Protein AF-A0A2V1NCQ3-F1 (afdb_monomer)

Sequence (64 aa):
MSVFGIERQDAGVPRDRLLVCAGEDGALRSTGGLERTAPHGLEAISRAGTVVVPAWRSITAPPP

pLDDT: mean 74.34, std 13.33, range [38.94, 88.81]

Radius of gyration: 13.8 Å; Cα contacts (8 Å, |Δi|>4): 41; chains: 1; bounding box: 21×29×38 Å

Mean predicted aligned error: 9.49 Å

Nearest PDB structures (foldseek):
  3ewn-assembly1_A  TM=7.988E-01  e=2.567E+00  Pseudomonas syringae pv. tomato
  7s78-assembly1_P  TM=3.175E-01  e=9.377E+00  Human adenovirus 5

Structure (mmCIF, N/CA/C/O backbone):
data_AF-A0A2V1NCQ3-F1
#
_entry.id   AF-A0A2V1NCQ3-F1
#
loop_
_atom_site.group_PDB
_atom_site.id
_atom_site.type_symbol
_atom_site.label_atom_id
_atom_site.label_alt_id
_atom_site.label_comp_id
_atom_site.label_asym_id
_atom_site.label_entity_id
_atom_site.label_seq_id
_atom_site.pdbx_PDB_ins_code
_atom_site.Cartn_x
_atom_site.Cartn_y
_atom_site.Cartn_z
_atom_site.occupancy
_atom_site.B_iso_or_equiv
_atom_site.auth_seq_id
_atom_site.auth_comp_id
_atom_site.auth_asym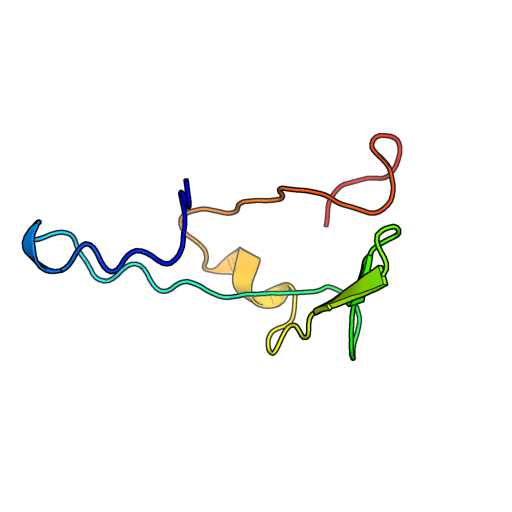_id
_atom_site.auth_atom_id
_atom_site.pdbx_PDB_model_num
ATOM 1 N N . MET A 1 1 ? -3.233 18.053 1.639 1.00 38.94 1 MET A N 1
ATOM 2 C CA . MET A 1 1 ? -4.184 17.527 2.641 1.00 38.94 1 MET A CA 1
ATOM 3 C C . MET A 1 1 ? -3.995 16.017 2.694 1.00 38.94 1 MET A C 1
ATOM 5 O O . MET A 1 1 ? -4.222 15.375 1.679 1.00 38.94 1 MET A O 1
ATOM 9 N N . SER A 1 2 ? -3.469 15.468 3.795 1.00 43.19 2 SER A N 1
ATOM 10 C CA . SER A 1 2 ? -3.271 14.016 3.948 1.00 43.19 2 SER A CA 1
ATOM 11 C C . SER A 1 2 ? -4.413 13.430 4.773 1.00 43.19 2 SER A C 1
ATOM 13 O O . SER A 1 2 ? -4.703 13.946 5.849 1.00 43.19 2 SER A O 1
ATOM 15 N N . VAL A 1 3 ? -5.071 12.387 4.264 1.00 58.34 3 VAL A N 1
ATOM 16 C CA . VAL A 1 3 ? -6.170 11.685 4.960 1.00 58.34 3 VAL A CA 1
ATOM 17 C C . VAL A 1 3 ? -5.632 10.552 5.846 1.00 58.34 3 VAL A C 1
ATOM 19 O O . VAL A 1 3 ? -6.240 10.223 6.858 1.00 58.34 3 VAL A O 1
ATOM 22 N N . PHE A 1 4 ? -4.448 10.019 5.524 1.00 56.44 4 PHE A N 1
ATOM 23 C CA . PHE A 1 4 ? -3.783 8.935 6.253 1.00 56.44 4 PHE A CA 1
ATOM 24 C C . PHE A 1 4 ? -2.374 9.373 6.693 1.00 56.44 4 PHE A C 1
ATOM 26 O O . PHE A 1 4 ? -1.719 10.146 5.992 1.00 56.44 4 PHE A O 1
ATOM 33 N N . GLY A 1 5 ? -1.916 8.924 7.866 1.00 48.94 5 GLY A N 1
ATOM 34 C CA . GLY A 1 5 ? -0.601 9.281 8.429 1.00 48.94 5 GLY A CA 1
ATOM 35 C C . GLY A 1 5 ? -0.575 10.515 9.343 1.00 48.94 5 GLY A C 1
ATOM 36 O O . GLY A 1 5 ? 0.485 10.862 9.849 1.00 48.94 5 GLY A O 1
ATOM 37 N N . ILE A 1 6 ? -1.721 11.163 9.586 1.00 50.16 6 ILE A N 1
ATOM 38 C CA . ILE A 1 6 ? -1.861 12.122 10.689 1.00 50.16 6 ILE A CA 1
ATOM 39 C C . ILE A 1 6 ? -2.175 11.316 11.949 1.00 50.16 6 ILE A C 1
ATOM 41 O O . ILE A 1 6 ? -3.249 10.721 12.058 1.00 50.16 6 ILE A O 1
ATOM 45 N N . GLU A 1 7 ? -1.235 11.288 12.884 1.00 52.84 7 GLU A N 1
ATOM 46 C CA . GLU A 1 7 ? -1.418 10.696 14.205 1.00 52.84 7 GLU A CA 1
ATOM 47 C C . GLU A 1 7 ? -2.474 11.517 14.968 1.00 52.84 7 GLU A C 1
ATOM 49 O O . GLU A 1 7 ? -2.207 12.608 15.463 1.00 52.84 7 GLU A O 1
ATOM 54 N N . ARG A 1 8 ? -3.724 11.033 15.013 1.00 58.41 8 ARG A N 1
ATOM 55 C CA . ARG A 1 8 ? -4.845 11.665 15.746 1.00 58.41 8 ARG A CA 1
ATOM 56 C C . ARG A 1 8 ? -4.842 11.276 17.227 1.00 58.41 8 ARG A C 1
ATOM 58 O O . ARG A 1 8 ? -5.869 10.918 17.798 1.00 58.41 8 ARG A O 1
ATOM 65 N N . GLN A 1 9 ? -3.667 11.319 17.835 1.00 53.69 9 GLN A N 1
ATOM 66 C CA . GLN A 1 9 ? -3.439 10.900 19.215 1.00 53.69 9 GLN A CA 1
ATOM 67 C C . GLN A 1 9 ? -4.173 11.754 20.255 1.00 53.69 9 GLN A C 1
ATOM 69 O O . GLN A 1 9 ? -4.599 11.221 21.276 1.00 53.69 9 GLN A O 1
ATOM 74 N N . ASP A 1 10 ? -4.461 13.019 19.942 1.00 51.66 10 ASP A N 1
ATOM 75 C CA . ASP A 1 10 ? -5.241 13.907 20.816 1.00 51.66 10 ASP A CA 1
ATOM 76 C C . ASP A 1 10 ? -6.761 13.628 20.807 1.00 51.66 10 ASP A C 1
ATOM 78 O O . ASP A 1 10 ? -7.508 14.267 21.544 1.00 51.66 10 ASP A O 1
ATOM 82 N N . ALA A 1 11 ? -7.250 12.684 19.985 1.00 58.97 11 ALA A N 1
ATOM 83 C CA . ALA A 1 11 ? -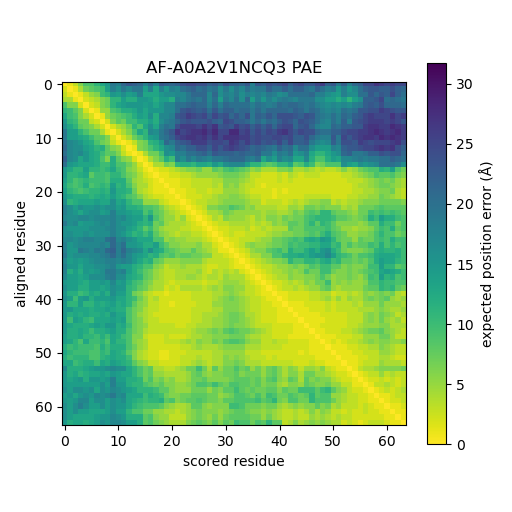8.687 12.422 19.809 1.00 58.97 11 ALA A CA 1
ATOM 84 C C . ALA A 1 11 ? -9.226 11.183 20.558 1.00 58.97 11 ALA A C 1
ATOM 86 O O . ALA A 1 11 ? -10.415 10.888 20.449 1.00 58.97 11 ALA A O 1
ATOM 87 N N . GLY A 1 12 ? -8.390 10.441 21.299 1.00 49.25 12 GLY A N 1
ATOM 88 C CA . GLY A 1 12 ? -8.838 9.314 22.141 1.00 49.25 12 GLY A CA 1
ATOM 89 C C . GLY A 1 12 ? -9.339 8.065 21.392 1.00 49.25 12 GLY A C 1
ATOM 90 O O . GLY A 1 12 ? -10.042 7.242 21.976 1.00 49.25 12 GLY A O 1
ATOM 91 N N . VAL A 1 13 ? -9.003 7.915 20.108 1.00 55.59 13 VAL A N 1
ATOM 92 C CA . VAL A 1 13 ? -9.451 6.807 19.240 1.00 55.59 13 VAL A CA 1
ATOM 93 C C . VAL A 1 13 ? -8.538 5.573 19.418 1.00 55.59 13 VAL A C 1
ATOM 95 O O . VAL A 1 13 ? -7.337 5.751 19.642 1.00 55.59 13 VAL A O 1
ATOM 98 N N . PRO A 1 14 ? -9.057 4.325 19.339 1.00 54.72 14 PRO A N 1
ATOM 99 C CA . PRO A 1 14 ? -8.241 3.109 19.403 1.00 54.72 14 PRO A CA 1
ATOM 100 C C . PRO A 1 14 ? -7.070 3.121 18.409 1.00 54.72 14 PRO A C 1
ATOM 102 O O . PRO A 1 14 ? -7.133 3.769 17.367 1.00 54.72 14 PRO A O 1
ATOM 105 N N . ARG A 1 15 ? -5.989 2.392 18.724 1.00 58.78 15 ARG A N 1
ATOM 106 C CA . ARG A 1 15 ? -4.797 2.306 17.862 1.00 58.78 15 ARG A CA 1
ATOM 107 C C . ARG A 1 15 ? -5.137 1.666 16.512 1.00 58.78 15 ARG A C 1
ATOM 109 O O . ARG A 1 15 ? -5.064 0.446 16.380 1.00 58.78 15 ARG A O 1
ATOM 116 N N . ASP A 1 16 ? -5.416 2.474 15.500 1.00 63.16 16 ASP A N 1
ATOM 117 C CA . ASP A 1 16 ? -5.497 1.990 14.125 1.00 63.16 16 ASP A CA 1
ATOM 118 C C . ASP A 1 16 ? -4.082 1.744 13.595 1.00 63.16 16 ASP A C 1
ATOM 120 O O . ASP A 1 16 ? -3.286 2.661 13.380 1.00 63.16 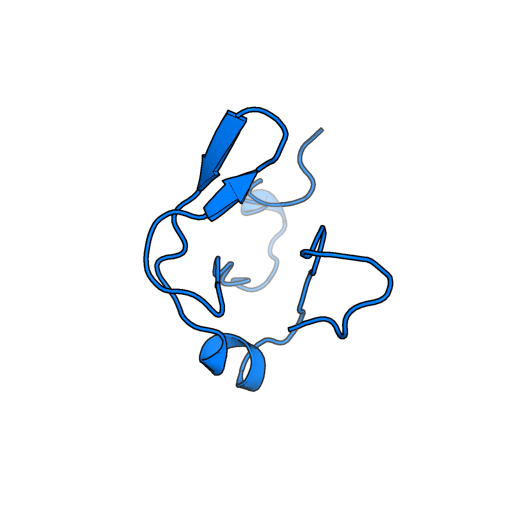16 ASP A O 1
ATOM 124 N N . ARG A 1 17 ? -3.735 0.467 13.413 1.00 75.50 17 ARG A N 1
ATOM 125 C CA . ARG A 1 17 ? -2.459 0.078 12.810 1.00 75.50 17 ARG A CA 1
ATOM 126 C C . ARG A 1 17 ? -2.557 0.217 11.293 1.00 75.50 17 ARG A C 1
ATOM 128 O O . ARG A 1 17 ? -3.197 -0.601 10.638 1.00 75.50 17 ARG A O 1
ATOM 135 N N . LEU A 1 18 ? -1.864 1.207 10.735 1.00 80.38 18 LEU A N 1
ATOM 136 C CA . LEU A 1 18 ? -1.723 1.363 9.288 1.00 80.38 18 LEU A CA 1
ATOM 137 C C . LEU A 1 18 ? -0.622 0.438 8.751 1.00 80.38 18 LEU A C 1
ATOM 139 O O . LEU A 1 18 ? 0.515 0.485 9.217 1.00 80.38 18 LEU A O 1
ATOM 143 N N . LEU A 1 19 ? -0.957 -0.381 7.753 1.00 83.69 19 LEU A N 1
ATOM 144 C CA . LEU A 1 19 ? -0.015 -1.247 7.042 1.00 83.69 19 LEU A CA 1
ATOM 145 C C . LEU A 1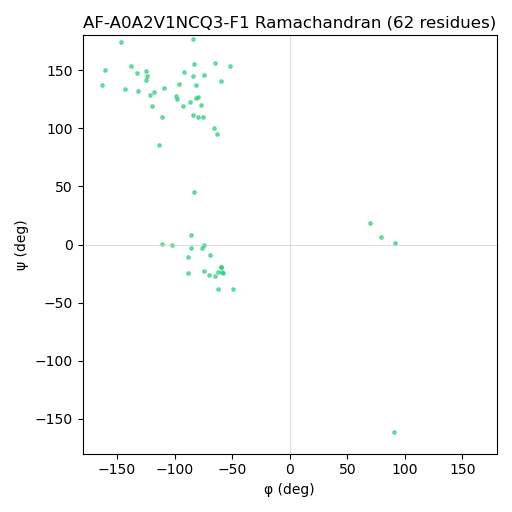 19 ? -0.018 -0.905 5.552 1.00 83.69 19 LEU A C 1
ATOM 147 O O . LEU A 1 19 ? -1.077 -0.875 4.928 1.00 83.69 19 LEU A O 1
ATOM 151 N N . VAL A 1 20 ? 1.166 -0.682 4.979 1.00 85.69 20 VAL A N 1
ATOM 152 C CA . VAL A 1 20 ? 1.345 -0.536 3.527 1.00 85.69 20 VAL A CA 1
ATOM 153 C C . VAL A 1 20 ? 1.682 -1.906 2.956 1.00 85.69 20 VAL A C 1
ATOM 155 O O . VAL A 1 20 ? 2.686 -2.498 3.352 1.00 85.69 20 VAL A O 1
ATOM 158 N N . CYS A 1 21 ? 0.830 -2.403 2.059 1.00 86.69 21 CYS A N 1
ATOM 159 C CA . CYS A 1 21 ? 0.927 -3.758 1.522 1.00 86.69 21 CYS A CA 1
ATOM 160 C C . CYS A 1 21 ? 0.987 -3.755 -0.010 1.00 86.69 21 CYS A C 1
ATOM 162 O O . CYS A 1 21 ? 0.399 -2.875 -0.642 1.00 86.69 21 CYS A O 1
ATOM 164 N N . ALA A 1 22 ? 1.665 -4.741 -0.596 1.00 86.62 22 ALA A N 1
ATOM 165 C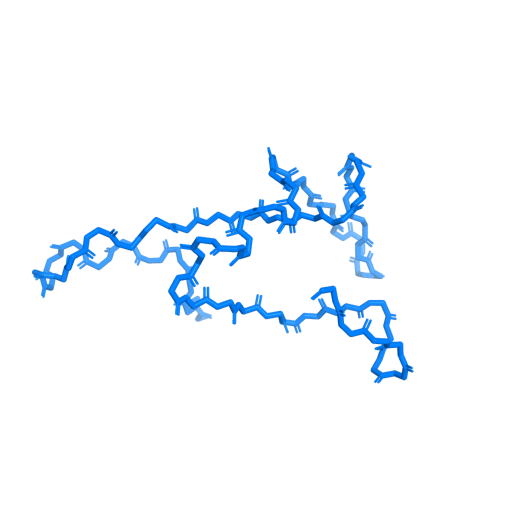 CA . ALA A 1 22 ? 1.695 -4.982 -2.038 1.00 86.62 22 ALA A CA 1
ATOM 166 C C . ALA A 1 22 ? 1.576 -6.479 -2.341 1.00 86.62 22 ALA A C 1
ATOM 168 O O . ALA A 1 22 ? 1.937 -7.312 -1.517 1.00 86.62 22 ALA 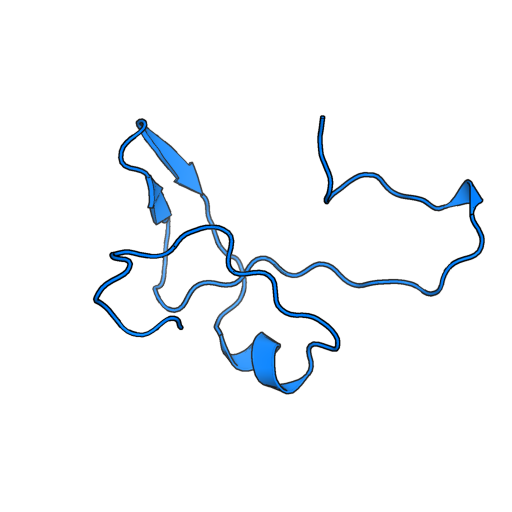A O 1
ATOM 169 N N . GLY A 1 23 ? 1.065 -6.816 -3.527 1.00 82.50 23 GLY A N 1
ATOM 170 C CA . GLY A 1 23 ? 1.055 -8.199 -4.026 1.00 82.50 23 GLY A CA 1
ATOM 171 C C . GLY A 1 23 ? 2.345 -8.608 -4.740 1.00 82.50 23 GLY A C 1
ATOM 172 O O . GLY A 1 23 ? 2.453 -9.742 -5.189 1.00 82.50 23 GLY A O 1
ATOM 173 N N . GLU A 1 24 ? 3.290 -7.681 -4.880 1.00 81.25 24 GLU A N 1
ATOM 174 C CA . GLU A 1 24 ? 4.550 -7.854 -5.598 1.00 81.25 24 GLU A CA 1
ATOM 175 C C . GLU A 1 24 ? 5.699 -7.512 -4.649 1.00 81.25 24 GLU A C 1
ATOM 177 O O . GLU A 1 24 ? 5.594 -6.557 -3.873 1.00 81.25 24 GLU A O 1
ATOM 182 N N . ASP A 1 25 ? 6.794 -8.266 -4.733 1.00 75.62 25 ASP A N 1
ATOM 183 C CA . ASP A 1 25 ? 8.006 -7.965 -3.981 1.00 75.62 25 ASP A CA 1
ATOM 184 C C . ASP A 1 25 ? 8.758 -6.775 -4.587 1.00 75.62 25 ASP A C 1
ATOM 186 O O . ASP A 1 25 ? 8.845 -6.601 -5.805 1.00 75.62 25 ASP A O 1
ATOM 190 N N . GLY A 1 26 ? 9.386 -5.985 -3.717 1.00 75.50 26 GLY A N 1
ATOM 191 C CA . GLY A 1 26 ? 10.246 -4.879 -4.117 1.00 75.50 26 GLY A CA 1
ATOM 192 C C . GLY A 1 26 ? 9.515 -3.547 -4.264 1.00 75.50 26 GLY A C 1
ATOM 193 O O . GLY A 1 26 ? 8.471 -3.292 -3.663 1.00 75.50 26 GLY A O 1
ATOM 194 N N . ALA A 1 27 ? 10.148 -2.627 -4.986 1.00 77.19 27 ALA A N 1
ATOM 195 C CA . ALA A 1 27 ? 9.694 -1.251 -5.051 1.00 77.19 27 ALA A CA 1
ATOM 196 C C . ALA A 1 27 ? 8.643 -1.054 -6.156 1.00 77.19 27 ALA A C 1
ATOM 198 O O . ALA A 1 27 ? 8.897 -1.292 -7.335 1.00 77.19 27 ALA A O 1
ATOM 199 N N . LEU A 1 28 ? 7.465 -0.566 -5.772 1.00 77.12 28 LEU A N 1
ATOM 200 C CA . LEU A 1 28 ? 6.382 -0.194 -6.671 1.00 77.12 28 LEU A CA 1
ATOM 201 C C . LEU A 1 28 ? 6.690 1.148 -7.329 1.00 77.12 28 LEU A C 1
ATOM 203 O O . LEU A 1 28 ? 6.806 2.174 -6.654 1.00 77.12 28 LEU A O 1
ATOM 207 N N . ARG A 1 29 ? 6.762 1.159 -8.659 1.00 77.12 29 ARG A N 1
ATOM 208 C CA . ARG A 1 29 ? 6.946 2.384 -9.440 1.00 77.12 29 ARG A CA 1
ATOM 209 C C . ARG A 1 29 ? 5.615 2.882 -9.973 1.00 77.12 29 ARG A C 1
ATOM 211 O O . ARG A 1 29 ? 4.892 2.167 -10.659 1.00 77.12 29 ARG A O 1
ATOM 218 N N . SER A 1 30 ? 5.306 4.133 -9.670 1.00 71.88 30 SER A N 1
ATOM 219 C CA . SER A 1 30 ? 4.178 4.834 -10.277 1.00 71.88 30 SER A CA 1
ATOM 220 C C . SER A 1 30 ? 4.570 5.423 -11.632 1.00 71.88 30 SER A C 1
ATOM 222 O O . SER A 1 30 ? 5.728 5.767 -11.872 1.00 71.88 30 SER A O 1
ATOM 224 N N . THR A 1 31 ?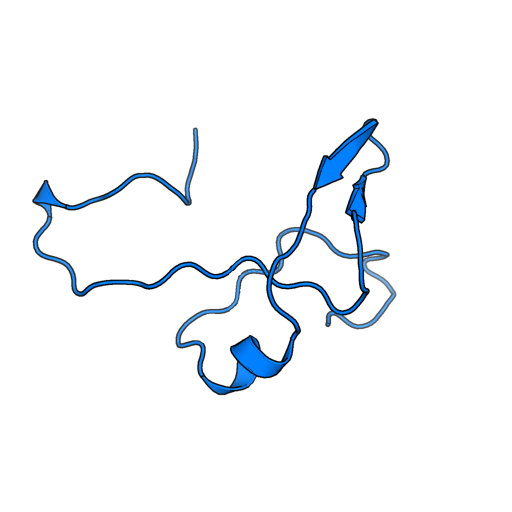 3.579 5.632 -12.496 1.00 71.62 31 THR A N 1
ATOM 225 C CA . THR A 1 31 ? 3.740 6.333 -13.781 1.00 71.62 31 THR A CA 1
ATOM 226 C C . THR A 1 31 ? 4.244 7.773 -13.631 1.00 71.62 31 THR A C 1
ATOM 228 O O . THR A 1 31 ? 4.792 8.324 -14.579 1.00 71.62 31 THR A O 1
ATOM 231 N N . GLY A 1 32 ? 4.110 8.374 -12.443 1.00 75.25 32 GLY A N 1
ATOM 232 C CA . GLY A 1 32 ? 4.636 9.702 -12.114 1.00 75.25 32 GLY A CA 1
ATOM 233 C C . GLY A 1 32 ? 6.094 9.722 -11.635 1.00 75.25 32 GLY A C 1
ATOM 234 O O . GLY A 1 32 ? 6.540 10.750 -11.140 1.00 75.25 32 GLY A O 1
ATOM 235 N N . GLY A 1 33 ? 6.824 8.603 -11.714 1.00 75.81 33 GLY A N 1
ATOM 236 C CA . GLY A 1 33 ? 8.232 8.520 -11.304 1.00 75.81 33 GLY A CA 1
ATOM 237 C C . GLY A 1 33 ? 8.462 8.383 -9.795 1.00 75.81 33 GLY A C 1
ATOM 238 O O . GLY A 1 33 ? 9.606 8.400 -9.350 1.00 75.81 33 GLY A O 1
ATOM 239 N N . LEU A 1 34 ? 7.401 8.226 -8.995 1.00 74.25 34 LEU A N 1
ATOM 240 C CA . LEU A 1 34 ? 7.523 7.907 -7.569 1.00 74.25 34 LEU A CA 1
ATOM 241 C C . LEU A 1 34 ? 7.755 6.411 -7.381 1.00 74.25 34 LEU A C 1
ATOM 243 O O . LEU A 1 34 ? 7.052 5.599 -7.987 1.00 74.25 34 LEU A O 1
ATOM 247 N N . GLU A 1 35 ? 8.668 6.076 -6.478 1.00 74.31 35 GLU A N 1
ATOM 248 C CA . GLU A 1 35 ? 8.940 4.715 -6.034 1.00 74.31 35 GLU A CA 1
ATOM 249 C C . GLU A 1 35 ? 8.447 4.536 -4.587 1.00 74.31 35 GLU A C 1
ATOM 251 O O . GLU A 1 35 ? 8.635 5.411 -3.738 1.00 74.31 35 GLU A O 1
ATOM 256 N N . ARG A 1 36 ? 7.753 3.431 -4.309 1.00 74.62 36 ARG A N 1
ATOM 257 C CA . ARG A 1 36 ? 7.210 3.094 -2.987 1.00 74.62 36 ARG A CA 1
ATOM 258 C C . ARG A 1 36 ? 7.558 1.663 -2.631 1.00 74.62 36 ARG A C 1
ATOM 260 O O . ARG A 1 36 ? 7.291 0.760 -3.408 1.00 74.62 36 ARG A O 1
ATOM 267 N N . THR A 1 37 ? 8.067 1.435 -1.432 1.00 78.81 37 THR A N 1
ATOM 268 C CA . THR A 1 37 ? 8.245 0.081 -0.904 1.00 78.81 37 THR A CA 1
ATOM 269 C C . THR A 1 37 ? 7.062 -0.288 -0.015 1.00 78.81 37 THR A C 1
ATOM 271 O O . THR A 1 37 ? 6.570 0.532 0.765 1.00 78.81 37 THR A O 1
ATOM 274 N N . ALA A 1 38 ? 6.584 -1.522 -0.148 1.00 82.75 38 ALA A N 1
ATOM 275 C CA . ALA A 1 38 ? 5.578 -2.090 0.735 1.00 82.75 38 ALA A CA 1
ATOM 276 C C . ALA A 1 38 ? 6.238 -3.187 1.581 1.00 82.75 38 ALA A C 1
ATOM 278 O O . ALA A 1 38 ? 6.603 -4.228 1.044 1.00 82.75 38 ALA A O 1
ATOM 279 N N . PRO A 1 39 ? 6.425 -2.977 2.893 1.00 83.12 39 PRO A N 1
ATOM 280 C CA . PRO A 1 39 ? 7.087 -3.957 3.754 1.00 83.12 39 PRO A CA 1
ATOM 281 C C . PRO A 1 39 ? 6.209 -5.177 4.091 1.00 83.12 39 PRO A C 1
ATOM 283 O O . PRO A 1 39 ? 6.640 -6.051 4.843 1.00 83.12 39 PRO A O 1
ATOM 286 N N . HIS A 1 40 ? 4.968 -5.230 3.601 1.00 85.50 40 HIS A N 1
ATOM 287 C CA . HIS A 1 40 ? 4.007 -6.288 3.902 1.00 85.50 40 HIS A CA 1
ATOM 288 C C . HIS A 1 40 ? 3.331 -6.811 2.627 1.00 85.50 40 HIS A C 1
ATOM 290 O O . HIS A 1 40 ? 3.082 -6.046 1.697 1.00 85.50 40 HIS A O 1
ATOM 296 N N . GLY A 1 41 ? 2.994 -8.102 2.615 1.00 85.88 41 GLY A N 1
ATOM 297 C CA . GLY A 1 41 ? 2.179 -8.722 1.571 1.00 85.88 41 GLY A CA 1
ATOM 298 C C . GLY A 1 41 ? 0.671 -8.557 1.805 1.00 85.88 41 GLY A C 1
ATOM 299 O O . GLY A 1 41 ? 0.226 -8.005 2.823 1.00 85.88 41 GLY A O 1
ATOM 300 N N . LEU A 1 42 ? -0.139 -9.037 0.857 1.00 88.69 42 LEU A N 1
ATOM 301 C CA . LEU A 1 42 ? -1.607 -8.933 0.898 1.00 88.69 42 LEU A CA 1
ATOM 302 C C . LEU A 1 42 ? -2.260 -9.798 1.987 1.00 88.69 42 LEU A C 1
ATOM 304 O O . LEU A 1 42 ? -3.434 -9.610 2.295 1.00 88.69 42 LEU A O 1
ATOM 308 N N . GLU A 1 43 ? -1.518 -10.676 2.662 1.00 88.62 43 GLU A N 1
ATOM 309 C CA . GLU A 1 43 ? -2.014 -11.486 3.784 1.00 88.62 43 GLU A CA 1
ATOM 310 C C . GLU A 1 43 ? -2.537 -10.606 4.929 1.00 88.62 43 GLU A C 1
ATOM 312 O O . GLU A 1 43 ? -3.382 -11.023 5.725 1.00 88.62 43 GLU A O 1
ATOM 317 N N . ALA A 1 44 ? -2.065 -9.357 5.006 1.00 86.50 44 ALA A N 1
ATOM 318 C CA . ALA A 1 44 ? -2.552 -8.357 5.944 1.00 86.50 44 ALA A CA 1
ATOM 319 C C . ALA A 1 44 ? -4.025 -7.975 5.760 1.00 86.50 44 ALA A C 1
ATOM 321 O O . ALA A 1 44 ? -4.648 -7.556 6.736 1.00 86.50 44 ALA A O 1
ATOM 322 N N . ILE A 1 45 ? -4.589 -8.164 4.564 1.00 88.38 45 ILE A N 1
ATOM 323 C CA . ILE A 1 45 ? -5.995 -7.868 4.266 1.00 88.38 45 ILE A CA 1
ATOM 324 C C . ILE A 1 45 ? -6.926 -8.725 5.125 1.00 88.38 45 ILE A C 1
ATOM 326 O O . ILE A 1 45 ? -7.909 -8.215 5.652 1.00 88.38 45 ILE A O 1
ATOM 330 N N . SER A 1 46 ? -6.577 -9.993 5.357 1.00 88.81 46 SER A N 1
ATOM 331 C CA . SER A 1 46 ? -7.406 -10.939 6.124 1.00 88.81 46 SER A CA 1
ATOM 332 C C . SER A 1 46 ? -7.729 -10.488 7.556 1.00 88.81 46 SER A C 1
ATOM 334 O O . SER A 1 46 ? -8.728 -10.911 8.130 1.00 88.81 46 SER A O 1
ATOM 336 N N . ARG A 1 47 ? -6.884 -9.626 8.134 1.00 87.38 47 ARG A N 1
ATOM 337 C CA . ARG A 1 47 ? -7.017 -9.094 9.499 1.00 87.38 47 ARG A CA 1
ATOM 338 C C .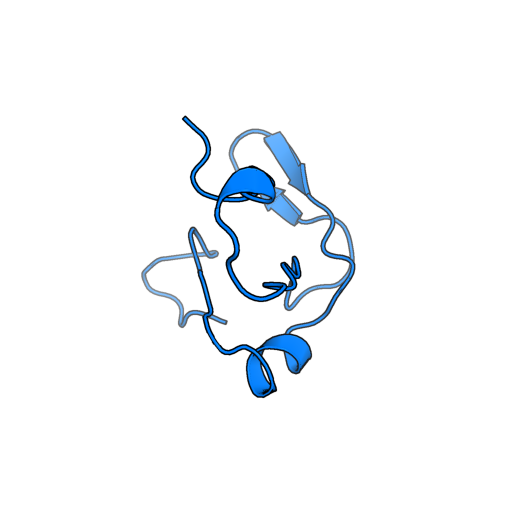 ARG A 1 47 ? -7.354 -7.602 9.535 1.00 87.38 47 ARG A C 1
ATOM 340 O O . ARG A 1 47 ? -7.393 -7.020 10.618 1.00 87.38 47 ARG A O 1
ATOM 347 N N . ALA A 1 48 ? -7.496 -6.958 8.379 1.00 87.44 48 ALA A N 1
ATOM 348 C CA . ALA A 1 48 ? -7.717 -5.523 8.302 1.00 87.44 48 ALA A CA 1
ATOM 349 C C . ALA A 1 48 ? -9.190 -5.200 8.577 1.00 87.44 48 ALA A C 1
ATOM 351 O O . ALA A 1 48 ? -10.079 -5.722 7.912 1.00 87.44 48 ALA A O 1
ATOM 352 N N . GLY A 1 49 ? -9.448 -4.300 9.529 1.00 86.38 49 GLY A N 1
ATOM 353 C CA . GLY A 1 49 ? -10.797 -3.757 9.738 1.00 86.38 49 GLY A CA 1
ATOM 354 C C . GLY A 1 49 ? -11.243 -2.826 8.605 1.00 86.38 49 GLY A C 1
ATOM 355 O O . GLY A 1 49 ? -12.433 -2.721 8.328 1.00 86.38 49 GLY A O 1
ATOM 356 N N . THR A 1 50 ? -10.282 -2.196 7.922 1.00 87.12 50 THR A N 1
ATOM 357 C CA . THR A 1 50 ? -10.509 -1.296 6.787 1.00 87.12 50 THR A CA 1
ATOM 358 C C . THR A 1 50 ? -9.402 -1.486 5.757 1.00 87.12 50 THR A C 1
ATOM 360 O O . THR A 1 50 ? -8.221 -1.479 6.107 1.00 87.12 50 THR A O 1
ATOM 363 N N . VAL A 1 51 ? -9.776 -1.601 4.483 1.00 87.94 51 VAL A N 1
ATOM 364 C CA . VAL A 1 51 ? -8.844 -1.663 3.349 1.00 87.94 51 VAL A CA 1
ATOM 365 C C . VAL A 1 51 ? -9.085 -0.461 2.445 1.00 87.94 51 VAL A C 1
ATOM 367 O O . VAL A 1 51 ? -10.219 -0.170 2.074 1.00 87.94 51 VAL A O 1
ATOM 370 N N . VAL A 1 52 ? -8.009 0.238 2.084 1.00 85.75 52 VAL A N 1
ATOM 371 C CA . VAL A 1 52 ? -8.046 1.382 1.166 1.00 85.75 52 VAL A CA 1
ATOM 372 C C . VAL A 1 52 ? -7.174 1.057 -0.039 1.00 85.75 52 VAL A C 1
ATOM 374 O O . VAL A 1 52 ? -5.969 0.867 0.108 1.00 85.75 52 VAL A O 1
ATOM 377 N N . VAL A 1 53 ? -7.773 1.031 -1.232 1.00 85.75 53 VAL A N 1
ATOM 378 C CA . VAL A 1 53 ? -7.071 0.808 -2.507 1.00 85.75 53 VAL A CA 1
ATOM 379 C C . VAL A 1 53 ? -7.165 2.092 -3.338 1.00 85.75 53 VAL A C 1
ATOM 381 O O . VAL A 1 53 ? -8.100 2.255 -4.119 1.00 85.75 53 VAL A O 1
ATOM 384 N N . PRO A 1 54 ? -6.245 3.057 -3.146 1.00 73.75 54 PRO A N 1
ATOM 385 C CA . PRO A 1 54 ? -6.353 4.368 -3.785 1.00 73.75 54 PRO A CA 1
ATOM 386 C C . PRO A 1 54 ? -6.016 4.323 -5.282 1.00 73.75 54 PRO A C 1
ATOM 388 O O . PRO A 1 54 ? -6.428 5.208 -6.026 1.00 73.75 54 PRO A O 1
ATOM 391 N N . ALA A 1 55 ? -5.247 3.319 -5.711 1.00 74.44 55 ALA A N 1
ATOM 392 C CA . ALA A 1 55 ? -4.901 3.059 -7.101 1.00 74.44 55 ALA A CA 1
ATOM 393 C C . ALA A 1 55 ? -4.433 1.605 -7.261 1.00 74.44 55 ALA A C 1
ATOM 395 O O . ALA A 1 55 ? -3.852 1.028 -6.343 1.00 74.44 55 ALA A O 1
ATOM 396 N N . TRP A 1 56 ? -4.655 1.037 -8.442 1.00 83.81 56 TRP A N 1
ATOM 397 C CA . TRP A 1 56 ?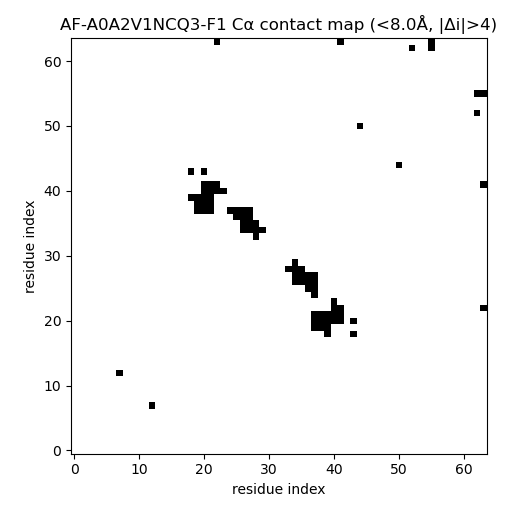 -4.097 -0.241 -8.882 1.00 83.81 56 TRP A CA 1
ATOM 398 C C . TRP A 1 56 ? -3.848 -0.178 -10.395 1.00 83.81 56 TRP A C 1
ATOM 400 O O . TRP A 1 56 ? -4.184 0.813 -11.043 1.00 83.81 56 TRP A O 1
ATOM 410 N N . ARG A 1 57 ? -3.232 -1.221 -10.960 1.00 75.88 57 ARG A N 1
ATOM 411 C CA . ARG A 1 57 ? -2.707 -1.243 -12.341 1.00 75.88 57 ARG A CA 1
ATOM 412 C C . ARG A 1 57 ? -3.670 -0.765 -13.433 1.00 75.88 57 ARG A C 1
ATOM 414 O O . ARG A 1 57 ? -3.232 -0.139 -14.390 1.00 75.88 57 ARG A O 1
ATOM 421 N N . SER A 1 58 ? -4.956 -1.086 -13.324 1.00 79.75 58 SER A N 1
ATOM 422 C CA . SER A 1 58 ? -5.976 -0.682 -14.291 1.00 79.75 58 SER A CA 1
ATOM 423 C C . SER A 1 58 ? -7.350 -0.832 -13.674 1.00 79.75 58 SER A C 1
ATOM 425 O O . SER A 1 58 ? -7.636 -1.888 -13.122 1.00 79.75 58 SER A O 1
ATOM 427 N N . ILE A 1 59 ? -8.237 0.141 -13.884 1.00 78.12 59 ILE A N 1
ATOM 428 C CA . ILE A 1 59 ? -9.644 0.042 -13.473 1.00 78.12 59 ILE A CA 1
ATOM 429 C C . ILE A 1 59 ? -10.385 -1.146 -14.115 1.00 78.12 59 ILE A C 1
ATOM 431 O O . ILE A 1 59 ? -11.406 -1.586 -13.600 1.00 78.12 59 ILE A O 1
ATOM 435 N N . THR A 1 60 ? -9.864 -1.688 -15.220 1.00 87.62 60 THR A N 1
ATOM 436 C CA . THR A 1 60 ? -10.402 -2.889 -15.878 1.00 87.62 60 THR A CA 1
ATOM 437 C C . THR A 1 60 ? -9.817 -4.198 -15.348 1.00 87.62 60 THR A C 1
ATOM 439 O O . THR A 1 60 ? -10.316 -5.267 -15.686 1.00 87.62 60 THR A O 1
ATOM 442 N N . ALA A 1 61 ? -8.760 -4.140 -14.537 1.00 83.62 61 ALA A N 1
ATOM 443 C CA . ALA A 1 61 ? -8.210 -5.301 -13.853 1.00 83.62 61 ALA A CA 1
ATOM 444 C C . ALA A 1 61 ? -8.864 -5.445 -12.470 1.00 83.62 61 ALA A C 1
ATOM 446 O O . ALA A 1 61 ? -9.187 -4.427 -11.847 1.00 83.62 61 ALA A O 1
ATOM 447 N N . PRO A 1 62 ? -9.019 -6.677 -11.954 1.00 83.81 62 PRO A N 1
ATOM 448 C CA . PRO A 1 62 ? -9.507 -6.870 -10.599 1.00 83.81 62 PRO A CA 1
ATOM 449 C C . PRO A 1 62 ? -8.565 -6.187 -9.593 1.00 83.81 62 PRO A C 1
ATOM 451 O O . PRO A 1 62 ? -7.337 -6.224 -9.786 1.00 83.81 62 PRO A O 1
ATOM 454 N N . PRO A 1 63 ? -9.125 -5.548 -8.549 1.00 78.50 63 PRO A N 1
ATOM 455 C CA . PRO A 1 63 ? -8.325 -5.038 -7.451 1.00 78.50 63 PRO A CA 1
ATOM 456 C C . PRO A 1 63 ? -7.654 -6.206 -6.699 1.00 78.50 63 PRO A C 1
ATOM 458 O O . PRO A 1 63 ? -8.133 -7.340 -6.798 1.00 78.50 63 PRO A O 1
ATOM 461 N N . PRO A 1 64 ? -6.536 -5.942 -6.004 1.00 77.94 64 PRO A N 1
ATOM 462 C CA . PRO A 1 64 ? -5.839 -6.938 -5.191 1.00 77.94 64 PRO A CA 1
ATOM 463 C C . PRO A 1 64 ? -6.678 -7.471 -4.026 1.00 77.94 64 PRO A C 1
ATOM 465 O O . PRO A 1 64 ? -7.508 -6.697 -3.494 1.00 77.94 64 PRO A O 1
#

Solvent-accessible surface area (backbone atoms only — not comparable to full-atom values): 4752 Å² total; per-residue (Å²): 138,74,92,70,90,71,84,63,73,93,70,78,65,80,90,77,81,87,79,58,58,32,94,61,90,61,70,47,72,46,96,84,75,50,74,44,75,40,94,34,52,59,74,57,58,84,76,48,94,72,87,85,80,95,76,72,98,42,97,89,48,83,78,135

Secondary structure (DSSP, 8-state):
--SSS---GGGT--------B-SSSSEEEPTTS-EEE-SB-GGGGGG-S-------S-TTSPP-

Foldseek 3Di:
DDPPDPPPVVVPDPDQDDAFEDQDQDWDADPVGDTHHGPYYPVVVVVHPDDDPPDDDDPPDDDD